Protein AF-A0AAT9H6L2-F1 (afdb_monomer_lite)

Sequence (145 aa):
MEIDKFNGVTDSDFIEYFKIDLHSRMEIINYTYPHELLDEDGGFGEHVQRCVGLLKDYIIVCHREAKAALRRQQREALENDGAPGTEMELGQMVKETPEEKTNRLEMEKNQEKEESAAKYRELSDEINCLIDGHREKVKIIYVDL

Secondary structure (DSSP, 8-state):
----SSTT--HHHHHHHHHHHHTT-SEEEEEE-TTPPPPTTTTHHHHHHHHHHHHHHHHHHHHHHHHHHHHHHHHHHHHHT----------------HHHHHHHHHHHHHHHHHHHHHHHHHTHHHHHHHHHHHHTTPEEEEEE-

Foldseek 3Di:
DDQPQQQPQDLVNLVVQLLVQLPPAQEAEAEDEVPDDDDPCQCLVVSLVVSLVVSLVNSLVRRVVSVVVVVVVVVVVVVVVPDPDDPPDPPPCPVQDPVNVVVVVVVVVVVSSVVSVVSCVVSVVVSVVSSVVSSVRHHYHYHYD

pLDDT: mean 85.42, std 15.54, range [37.25, 98.19]

Organism: NCBI:txid3143118

Radius of gyration: 22.87 Å; chains: 1; bounding box: 63×30×58 Å

Structure (mmCIF, N/CA/C/O backbone):
data_AF-A0AAT9H6L2-F1
#
_entry.id   AF-A0AAT9H6L2-F1
#
loop_
_atom_site.group_PDB
_atom_site.id
_atom_site.type_symbol
_atom_site.label_atom_id
_atom_site.label_alt_id
_atom_site.label_comp_id
_atom_site.label_asym_id
_atom_site.label_entity_id
_atom_site.label_seq_id
_atom_site.pdbx_PDB_ins_code
_atom_site.Cartn_x
_atom_site.Cartn_y
_atom_site.Cartn_z
_atom_site.occupancy
_atom_site.B_iso_or_equiv
_atom_site.auth_seq_id
_atom_site.auth_comp_id
_atom_site.auth_asym_id
_atom_site.auth_atom_id
_atom_site.pdbx_PDB_model_num
ATOM 1 N N . MET A 1 1 ? -18.201 -14.458 17.434 1.00 46.91 1 MET A N 1
ATOM 2 C CA . MET A 1 1 ? -18.305 -13.475 16.340 1.00 46.91 1 MET A CA 1
ATOM 3 C C . MET A 1 1 ? -16.883 -13.022 16.078 1.00 46.91 1 MET A C 1
ATOM 5 O O . MET A 1 1 ? -16.256 -12.548 17.018 1.00 46.91 1 MET A O 1
ATOM 9 N N . GLU A 1 2 ? -16.319 -13.330 14.910 1.00 56.72 2 GLU A N 1
ATOM 10 C CA . GLU A 1 2 ? -14.978 -12.843 14.568 1.00 56.72 2 GLU A CA 1
ATOM 11 C C . GLU A 1 2 ? -15.023 -11.317 14.521 1.00 56.72 2 GLU A C 1
ATOM 13 O O . GLU A 1 2 ? -15.949 -10.737 13.956 1.00 56.72 2 GLU A O 1
ATOM 18 N N . ILE A 1 3 ? -14.075 -10.674 15.202 1.00 66.62 3 ILE A N 1
ATOM 19 C CA . ILE A 1 3 ? -13.947 -9.221 15.155 1.00 66.62 3 ILE A CA 1
ATOM 20 C C . ILE A 1 3 ? -13.448 -8.893 13.756 1.00 66.62 3 ILE A C 1
ATOM 22 O O . ILE A 1 3 ? -12.333 -9.267 13.392 1.00 66.62 3 ILE A O 1
ATOM 26 N N . ASP A 1 4 ? -14.278 -8.199 12.993 1.00 80.50 4 ASP A N 1
ATOM 27 C CA . ASP A 1 4 ? -13.890 -7.619 11.722 1.00 80.50 4 ASP A CA 1
ATOM 28 C C . ASP A 1 4 ? -12.822 -6.544 11.966 1.00 80.50 4 ASP A C 1
ATOM 30 O O . ASP A 1 4 ? -13.111 -5.442 12.434 1.00 80.50 4 ASP A O 1
ATOM 34 N N . LYS A 1 5 ? -11.559 -6.904 11.720 1.00 84.75 5 LYS A N 1
ATOM 35 C CA . LYS A 1 5 ? -10.400 -6.044 11.992 1.00 84.75 5 LYS A CA 1
ATOM 36 C C . LYS A 1 5 ? -10.238 -4.922 10.970 1.00 84.75 5 LYS A C 1
ATOM 38 O O . LYS A 1 5 ? -9.557 -3.948 11.272 1.00 84.75 5 LYS A O 1
ATOM 43 N N . PHE A 1 6 ? -10.834 -5.046 9.787 1.00 90.31 6 PHE A N 1
ATOM 44 C CA . PHE A 1 6 ? -10.605 -4.127 8.668 1.00 90.31 6 PHE A CA 1
ATOM 45 C C . PHE A 1 6 ? -11.902 -3.612 8.041 1.00 90.31 6 PHE A C 1
ATOM 47 O O . PHE A 1 6 ? -11.885 -3.147 6.908 1.00 90.31 6 PHE A O 1
ATOM 54 N N . ASN A 1 7 ? -13.013 -3.639 8.782 1.00 87.69 7 ASN A N 1
ATOM 55 C CA . ASN A 1 7 ? -14.299 -3.083 8.358 1.00 87.69 7 ASN A CA 1
ATOM 56 C C . ASN A 1 7 ? -14.827 -3.718 7.055 1.00 87.69 7 ASN A C 1
ATOM 58 O O . ASN A 1 7 ? -15.344 -3.032 6.175 1.00 87.69 7 ASN A O 1
ATOM 62 N N . GLY A 1 8 ? -14.641 -5.028 6.914 1.00 87.38 8 GLY A N 1
ATOM 63 C CA . GLY A 1 8 ? -15.131 -5.838 5.807 1.00 87.38 8 GLY A CA 1
ATOM 64 C C . GLY A 1 8 ? -14.193 -5.859 4.607 1.00 87.38 8 GLY A C 1
ATOM 65 O O . GLY A 1 8 ? -14.491 -6.549 3.636 1.00 87.38 8 GLY A O 1
ATOM 66 N N . VAL A 1 9 ? -13.068 -5.139 4.674 1.00 93.06 9 VAL A N 1
ATOM 67 C CA . VAL A 1 9 ? -12.040 -5.131 3.631 1.00 93.06 9 VAL A CA 1
ATOM 68 C C . VAL A 1 9 ? -11.287 -6.456 3.649 1.00 93.06 9 VAL A C 1
ATOM 70 O O . VAL A 1 9 ? -10.746 -6.877 4.676 1.00 93.06 9 VAL A O 1
ATOM 73 N N . THR A 1 10 ? -11.271 -7.118 2.498 1.00 94.88 10 THR A N 1
ATOM 74 C CA . THR A 1 10 ? -10.635 -8.420 2.305 1.00 94.88 10 THR A CA 1
ATOM 75 C C . THR A 1 10 ? -9.205 -8.279 1.789 1.00 94.88 10 THR A C 1
ATOM 77 O O . THR A 1 10 ? -8.785 -7.226 1.311 1.00 94.88 10 THR A O 1
ATOM 80 N N . ASP A 1 11 ? -8.455 -9.378 1.818 1.00 96.12 11 ASP A N 1
ATOM 81 C CA . ASP A 1 11 ? -7.105 -9.440 1.247 1.00 96.12 11 ASP A CA 1
ATOM 82 C C . ASP A 1 11 ? -7.109 -9.082 -0.242 1.00 96.12 11 ASP A C 1
ATOM 84 O O . ASP A 1 11 ? -6.263 -8.315 -0.696 1.00 96.12 11 ASP A O 1
ATOM 88 N N . SER A 1 12 ? -8.125 -9.538 -0.982 1.00 96.44 12 SER A N 1
ATOM 89 C CA . SER A 1 12 ? -8.293 -9.189 -2.393 1.00 96.44 12 SER A CA 1
ATOM 90 C C . SER A 1 12 ? -8.490 -7.687 -2.599 1.00 96.44 12 SER A C 1
ATOM 92 O O . SER A 1 12 ? -7.983 -7.147 -3.577 1.00 96.44 12 SER A O 1
ATOM 94 N N . ASP A 1 13 ? -9.197 -7.003 -1.698 1.00 97.19 13 ASP A N 1
ATOM 95 C CA . ASP A 1 13 ? -9.425 -5.558 -1.810 1.00 97.19 13 ASP A CA 1
ATOM 96 C C . ASP A 1 13 ? -8.125 -4.773 -1.593 1.00 97.19 13 ASP A C 1
ATOM 98 O O . ASP A 1 13 ? -7.841 -3.823 -2.323 1.00 97.19 13 ASP A O 1
ATOM 102 N N . PHE A 1 14 ? -7.288 -5.202 -0.641 1.00 97.69 14 PHE A N 1
ATOM 103 C CA . PHE A 1 14 ? -5.958 -4.622 -0.435 1.00 97.69 14 PHE A CA 1
ATOM 104 C C . PHE A 1 14 ? -5.050 -4.815 -1.653 1.00 97.69 14 PHE A C 1
ATOM 106 O O . PHE A 1 14 ? -4.330 -3.895 -2.051 1.00 97.69 14 PHE A O 1
ATOM 113 N N . ILE A 1 15 ? -5.100 -5.997 -2.263 1.00 98.00 15 ILE A N 1
ATOM 114 C CA . ILE A 1 15 ? -4.337 -6.302 -3.470 1.00 98.00 15 ILE A CA 1
ATOM 115 C C . ILE A 1 15 ? -4.820 -5.470 -4.662 1.00 98.00 15 ILE A C 1
ATOM 117 O O . ILE A 1 15 ? -3.998 -4.902 -5.384 1.00 98.00 15 ILE A O 1
ATOM 121 N N . GLU A 1 16 ? -6.131 -5.354 -4.872 1.00 97.69 16 GLU A N 1
ATOM 122 C CA . GLU A 1 16 ? -6.683 -4.516 -5.941 1.00 97.69 16 GLU A CA 1
ATOM 123 C C . GLU A 1 16 ? -6.332 -3.039 -5.738 1.00 97.69 16 GLU A C 1
ATOM 125 O O . GLU A 1 16 ? -5.896 -2.379 -6.684 1.00 97.69 16 GLU A O 1
ATOM 130 N N . TYR A 1 17 ? -6.406 -2.539 -4.501 1.00 97.44 17 TYR A N 1
ATOM 131 C CA . TYR A 1 17 ? -5.943 -1.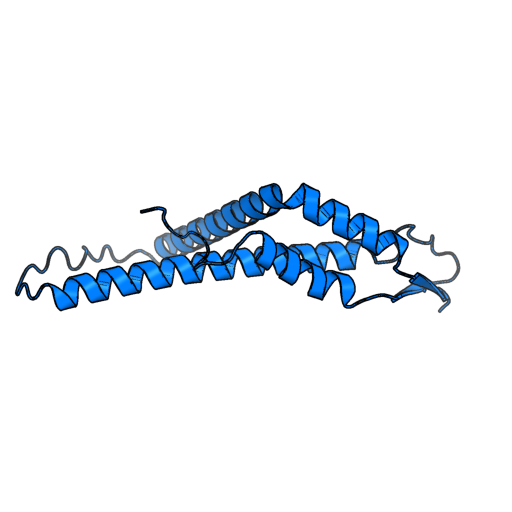194 -4.165 1.00 97.44 17 TYR A CA 1
ATOM 132 C C . TYR A 1 17 ? -4.473 -0.987 -4.566 1.00 97.44 17 TYR A C 1
ATOM 134 O O . TYR A 1 17 ? -4.139 -0.021 -5.253 1.00 97.44 17 TYR A O 1
ATOM 142 N N . PHE A 1 18 ? -3.592 -1.928 -4.214 1.00 98.06 18 PHE A N 1
ATOM 143 C CA . PHE A 1 18 ? -2.172 -1.854 -4.561 1.00 98.06 18 PHE A CA 1
ATOM 144 C C . PHE A 1 18 ? -1.922 -1.859 -6.078 1.00 98.06 18 PHE A C 1
ATOM 146 O O . PHE A 1 18 ? -1.093 -1.087 -6.570 1.00 98.06 18 PHE A O 1
ATOM 153 N N . LYS A 1 19 ? -2.652 -2.687 -6.838 1.00 97.38 19 LYS A N 1
ATOM 154 C CA . LYS A 1 19 ? -2.523 -2.772 -8.305 1.00 97.38 19 LYS A CA 1
ATOM 155 C C . LYS A 1 19 ? -2.822 -1.446 -8.995 1.00 97.38 19 LYS A C 1
ATOM 157 O O . LYS A 1 19 ? -2.136 -1.112 -9.961 1.00 97.38 19 LYS A O 1
ATOM 162 N N . ILE A 1 20 ? -3.822 -0.701 -8.518 1.00 96.62 20 ILE A N 1
ATOM 163 C CA . ILE A 1 20 ? -4.200 0.599 -9.092 1.00 96.62 20 ILE A CA 1
ATOM 164 C C . ILE A 1 20 ? -2.998 1.549 -9.072 1.00 96.62 20 ILE A C 1
ATOM 166 O O . ILE A 1 20 ? -2.634 2.119 -10.102 1.00 96.62 20 ILE A O 1
ATOM 170 N N . ASP A 1 21 ? -2.343 1.680 -7.918 1.00 95.81 21 ASP A N 1
ATOM 171 C CA . ASP A 1 21 ? -1.179 2.550 -7.774 1.00 95.81 21 ASP A CA 1
ATOM 172 C C . ASP A 1 21 ? 0.046 2.011 -8.518 1.00 95.81 21 ASP A C 1
ATOM 174 O O . ASP A 1 21 ? 0.750 2.786 -9.172 1.00 95.81 21 ASP A O 1
ATOM 178 N N . LEU A 1 22 ? 0.298 0.699 -8.459 1.00 96.88 22 LEU A N 1
ATOM 179 C CA . LEU A 1 22 ? 1.434 0.071 -9.134 1.00 96.88 22 LEU A CA 1
ATOM 180 C C . LEU A 1 22 ? 1.368 0.306 -10.650 1.00 96.88 22 LEU A C 1
ATOM 182 O O . LEU A 1 22 ? 2.338 0.780 -11.242 1.00 96.88 22 LEU A O 1
ATOM 186 N N . HIS A 1 23 ? 0.205 0.072 -11.260 1.00 95.25 23 HIS A N 1
ATOM 187 C CA . HIS A 1 23 ? -0.007 0.207 -12.703 1.00 95.25 23 HIS A CA 1
ATOM 188 C C . HIS A 1 23 ? -0.257 1.649 -13.171 1.00 95.25 23 HIS A C 1
A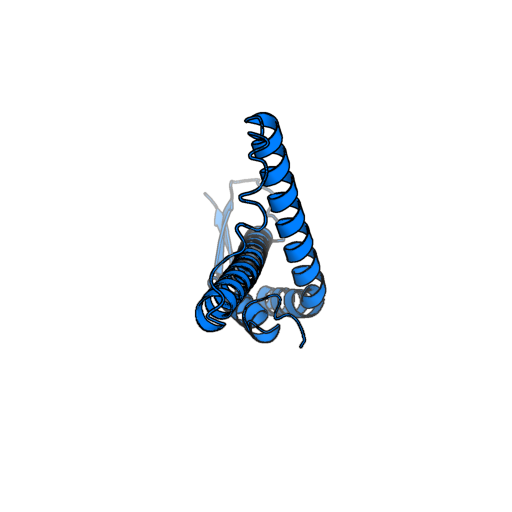TOM 190 O O . HIS A 1 23 ? -0.386 1.889 -14.371 1.00 95.25 23 HIS A O 1
ATOM 196 N N . SER A 1 24 ? -0.284 2.628 -12.261 1.00 92.75 24 SER A N 1
ATOM 197 C CA . SER A 1 24 ? -0.446 4.045 -12.623 1.00 92.75 24 SER A CA 1
ATOM 198 C C . SER A 1 24 ? 0.699 4.593 -13.488 1.00 92.75 24 SER A C 1
ATOM 200 O O . SER A 1 24 ? 0.531 5.610 -14.164 1.00 92.75 24 SER A O 1
ATOM 202 N N . ARG A 1 25 ? 1.863 3.928 -13.484 1.00 90.25 25 ARG A N 1
ATOM 203 C CA . ARG A 1 25 ? 3.037 4.284 -14.289 1.00 90.25 25 ARG A CA 1
ATOM 204 C C . ARG A 1 25 ? 3.532 3.080 -15.082 1.00 90.25 25 ARG A C 1
ATOM 206 O O . ARG A 1 25 ? 3.951 2.083 -14.500 1.00 90.25 25 ARG A O 1
ATOM 213 N N . MET A 1 26 ? 3.518 3.221 -16.406 1.00 92.19 26 MET A N 1
ATOM 214 C CA . MET A 1 26 ? 4.078 2.251 -17.360 1.00 92.19 26 MET A CA 1
ATOM 215 C C . MET A 1 26 ? 5.409 2.714 -17.961 1.00 92.19 26 MET A C 1
ATOM 217 O O . MET A 1 26 ? 6.127 1.917 -18.558 1.00 92.19 26 MET A O 1
ATOM 221 N N . GLU A 1 27 ? 5.744 3.993 -17.797 1.00 91.94 27 GLU A N 1
ATOM 222 C CA . GLU A 1 27 ? 7.005 4.580 -18.238 1.00 91.94 27 GLU A CA 1
ATOM 223 C C . GLU A 1 27 ? 7.617 5.384 -17.087 1.00 91.94 27 GLU A C 1
ATOM 225 O O . GLU A 1 27 ? 6.909 6.124 -16.394 1.00 91.94 27 GLU A O 1
ATOM 230 N N . ILE A 1 28 ? 8.925 5.237 -16.881 1.00 89.94 28 ILE A N 1
ATOM 231 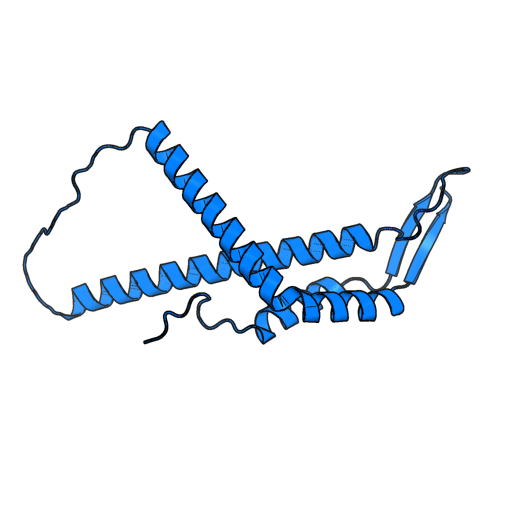C CA . ILE A 1 28 ? 9.698 5.998 -15.896 1.00 89.94 28 ILE A CA 1
ATOM 232 C C . ILE A 1 28 ? 10.839 6.693 -16.628 1.00 89.94 28 ILE A C 1
ATOM 234 O O . ILE A 1 28 ? 11.627 6.046 -17.314 1.00 89.94 28 ILE A O 1
ATOM 238 N N . ILE A 1 29 ? 10.894 8.018 -16.503 1.00 89.38 29 ILE A N 1
ATOM 239 C CA . ILE A 1 29 ? 11.893 8.862 -17.157 1.00 89.38 29 ILE A CA 1
ATOM 240 C C . ILE A 1 29 ? 12.891 9.322 -16.101 1.00 89.38 29 ILE A C 1
ATOM 242 O O . ILE A 1 29 ? 12.509 10.011 -15.155 1.00 89.38 29 ILE A O 1
ATOM 246 N N . ASN A 1 30 ? 14.156 8.968 -16.294 1.00 87.00 30 ASN A N 1
ATOM 247 C CA . ASN A 1 30 ? 15.275 9.415 -15.481 1.00 87.00 30 ASN A CA 1
ATOM 248 C C . ASN A 1 30 ? 16.094 10.417 -16.276 1.00 87.00 30 ASN A C 1
ATOM 250 O O . ASN A 1 30 ? 16.501 10.148 -17.405 1.00 87.00 30 ASN A O 1
ATOM 254 N N . TYR A 1 31 ? 16.329 11.571 -15.673 1.00 86.94 31 TYR A N 1
ATOM 255 C CA . TYR A 1 31 ? 17.213 12.576 -16.231 1.00 86.94 31 TYR A CA 1
ATOM 256 C C . TYR A 1 31 ? 18.610 12.365 -15.667 1.00 86.94 31 TYR A C 1
ATOM 258 O O . TYR A 1 31 ? 18.756 12.257 -14.451 1.00 86.94 31 TYR A O 1
ATOM 266 N N . THR A 1 32 ? 19.608 12.296 -16.539 1.00 84.44 32 THR A N 1
ATOM 267 C CA . THR A 1 32 ? 20.987 11.961 -16.176 1.00 84.44 32 THR A CA 1
ATOM 268 C C . THR A 1 32 ? 21.946 13.029 -16.660 1.00 84.44 32 THR A C 1
ATOM 270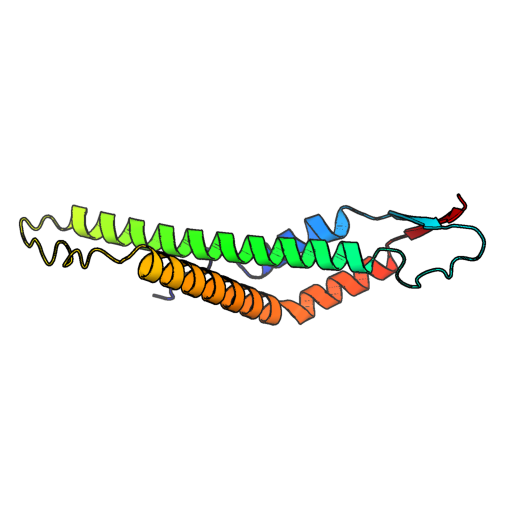 O O . THR A 1 32 ? 21.749 13.621 -17.721 1.00 84.44 32 THR A O 1
ATOM 273 N N . TYR A 1 33 ? 22.992 13.296 -15.882 1.00 83.62 33 TYR A N 1
ATOM 274 C CA . TYR A 1 33 ? 24.054 14.207 -16.304 1.00 83.62 33 TYR A CA 1
ATOM 275 C C . TYR A 1 33 ? 25.171 13.468 -17.051 1.00 83.62 33 TYR A C 1
ATOM 277 O O . TYR A 1 33 ? 25.407 12.279 -16.805 1.00 83.62 33 TYR A O 1
ATOM 285 N N . PRO A 1 34 ? 25.940 14.166 -17.910 1.00 76.62 34 PRO A N 1
ATOM 286 C CA . PRO A 1 34 ? 27.144 13.598 -18.494 1.00 76.62 34 PRO A CA 1
ATOM 287 C C . PRO A 1 34 ? 28.065 13.038 -17.401 1.00 76.62 34 PRO A C 1
ATOM 289 O O . PRO A 1 34 ? 28.450 13.756 -16.478 1.00 76.62 34 PRO A O 1
ATOM 292 N N . HIS A 1 35 ? 28.444 11.764 -17.544 1.00 79.25 35 HIS A N 1
ATOM 293 C CA . HIS A 1 35 ? 29.300 10.995 -16.623 1.00 79.25 35 HIS A CA 1
ATOM 294 C C . HIS A 1 35 ? 28.643 10.485 -15.328 1.00 79.25 35 HIS A C 1
ATOM 296 O O . HIS A 1 35 ? 29.349 9.939 -14.477 1.00 79.25 35 HIS A O 1
ATOM 302 N N . GLU A 1 36 ? 27.326 10.605 -15.179 1.00 80.50 36 GLU A N 1
ATOM 303 C CA . GLU A 1 36 ? 26.597 9.955 -14.091 1.00 80.50 36 GLU A CA 1
ATOM 304 C C . GLU A 1 36 ? 26.446 8.448 -14.356 1.00 80.50 36 GLU A C 1
ATOM 306 O O . GLU A 1 36 ? 26.205 8.012 -15.484 1.00 80.50 36 GLU A O 1
ATOM 311 N N . LEU A 1 37 ? 26.629 7.632 -13.314 1.00 78.00 37 LEU A N 1
ATOM 312 C CA . LEU A 1 37 ? 26.356 6.200 -13.400 1.00 78.00 37 LEU A CA 1
ATOM 313 C C . LEU A 1 37 ? 24.843 5.996 -13.404 1.00 78.00 37 LEU A C 1
ATOM 315 O O . LEU A 1 37 ? 24.152 6.475 -12.508 1.00 78.00 37 LEU A O 1
ATOM 319 N N . LEU A 1 38 ? 24.344 5.271 -14.402 1.00 77.94 38 LEU A N 1
ATOM 320 C CA . LEU A 1 38 ? 22.932 4.918 -14.473 1.00 77.94 38 LEU A CA 1
ATOM 321 C C . LEU A 1 38 ? 22.586 3.962 -13.324 1.00 77.94 38 LEU A C 1
ATOM 323 O O . LEU A 1 38 ? 23.250 2.941 -13.150 1.00 77.94 38 LEU A O 1
ATOM 327 N N . ASP A 1 39 ? 21.540 4.288 -12.568 1.00 76.38 39 ASP A N 1
ATOM 328 C CA . ASP A 1 39 ? 20.919 3.355 -11.628 1.00 76.38 39 ASP A CA 1
ATOM 329 C C . ASP A 1 39 ? 20.182 2.264 -12.417 1.00 76.38 39 ASP A C 1
ATOM 331 O O . ASP A 1 39 ? 19.334 2.582 -13.256 1.00 76.38 39 ASP A O 1
ATOM 335 N N . GLU A 1 40 ? 20.501 0.995 -12.148 1.00 68.31 40 GLU A N 1
ATOM 336 C CA . GLU A 1 40 ? 19.905 -0.173 -12.810 1.00 68.31 40 GLU A CA 1
ATOM 337 C C . GLU A 1 40 ? 18.389 -0.264 -12.590 1.00 68.31 40 GLU A C 1
ATOM 339 O O . GLU A 1 40 ? 17.683 -0.791 -13.451 1.00 68.31 40 GLU A O 1
ATOM 344 N N . ASP A 1 41 ? 17.877 0.280 -11.480 1.00 74.06 41 ASP A N 1
ATOM 345 C CA . ASP A 1 41 ? 16.441 0.300 -11.189 1.00 74.06 41 ASP A CA 1
ATOM 346 C C . ASP A 1 41 ? 15.739 1.587 -11.633 1.00 74.06 41 ASP A C 1
ATOM 348 O O . ASP A 1 41 ? 14.514 1.652 -11.558 1.00 74.06 41 ASP A O 1
ATOM 352 N N . GLY A 1 42 ? 16.472 2.593 -12.126 1.00 75.31 42 GLY A N 1
ATOM 353 C CA . GLY A 1 42 ? 15.941 3.778 -12.809 1.00 75.31 42 GLY A CA 1
ATOM 354 C C . GLY A 1 42 ? 14.630 4.337 -12.239 1.00 75.31 42 GLY A C 1
ATOM 355 O O . GLY A 1 42 ? 13.649 4.458 -12.976 1.00 75.31 42 GLY A O 1
ATOM 356 N N . GLY A 1 43 ? 14.570 4.620 -10.934 1.00 84.00 43 GLY A N 1
ATOM 357 C CA . GLY A 1 43 ? 13.382 5.188 -10.275 1.00 84.00 43 GLY A CA 1
ATOM 358 C C . GLY A 1 43 ? 12.186 4.231 -10.108 1.00 84.00 43 GLY A C 1
ATOM 359 O O . GLY A 1 43 ? 11.182 4.593 -9.489 1.00 84.00 43 GLY A O 1
ATOM 360 N N . PHE A 1 44 ? 12.269 2.990 -10.599 1.00 91.81 44 PHE A N 1
ATOM 361 C CA . PHE A 1 44 ? 11.262 1.950 -10.373 1.00 91.81 44 PHE A CA 1
ATOM 362 C C . PHE A 1 44 ? 11.158 1.588 -8.892 1.00 91.81 44 PHE A C 1
ATOM 364 O O . PHE A 1 44 ? 10.051 1.516 -8.354 1.00 91.81 44 PHE A O 1
ATOM 371 N N . GLY A 1 45 ? 12.299 1.441 -8.211 1.00 91.69 45 GLY A N 1
ATOM 372 C CA . GLY A 1 45 ? 12.341 1.176 -6.772 1.00 91.69 45 GLY A CA 1
ATOM 373 C C . GLY A 1 45 ? 11.597 2.239 -5.955 1.00 91.69 45 GLY A C 1
ATOM 374 O O . GLY A 1 45 ? 10.809 1.900 -5.072 1.00 91.69 45 GLY A O 1
ATOM 375 N N . GLU A 1 46 ? 11.762 3.521 -6.292 1.00 91.88 46 GLU A N 1
ATOM 376 C CA . GLU A 1 46 ? 11.052 4.625 -5.631 1.00 91.88 46 GLU A CA 1
ATOM 377 C C . GLU A 1 46 ? 9.537 4.558 -5.855 1.00 91.88 46 GLU A C 1
ATOM 379 O O . GLU A 1 46 ? 8.749 4.760 -4.925 1.00 91.88 46 GLU A O 1
A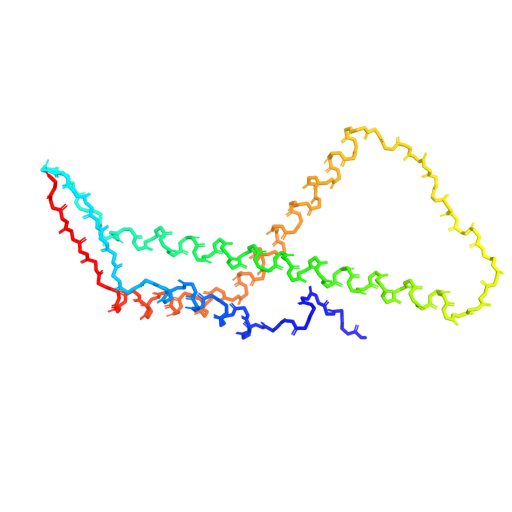TOM 384 N N . HIS A 1 47 ? 9.108 4.239 -7.083 1.00 94.19 47 HIS A N 1
ATOM 385 C CA . HIS A 1 47 ? 7.690 4.043 -7.394 1.00 94.19 47 HIS A CA 1
ATOM 386 C C . HIS A 1 47 ? 7.093 2.902 -6.567 1.00 94.19 47 HIS A C 1
ATOM 388 O O . HIS A 1 47 ? 6.057 3.096 -5.931 1.00 94.19 47 HIS A O 1
ATOM 394 N N . VAL A 1 48 ? 7.778 1.757 -6.493 1.00 95.69 48 VAL A N 1
ATOM 395 C CA . VAL A 1 48 ? 7.355 0.616 -5.668 1.00 95.69 48 VAL A CA 1
ATOM 396 C C . VAL A 1 48 ? 7.264 1.003 -4.192 1.00 95.69 48 VAL A C 1
ATOM 398 O O . VAL A 1 48 ? 6.244 0.739 -3.554 1.00 95.69 48 VAL A O 1
ATOM 401 N N . GLN A 1 49 ? 8.280 1.674 -3.641 1.00 95.25 49 GLN A N 1
ATOM 402 C CA . GLN A 1 49 ? 8.273 2.111 -2.240 1.00 95.25 49 GLN A CA 1
ATOM 403 C C . GLN A 1 49 ? 7.099 3.045 -1.934 1.00 95.25 49 GLN A C 1
ATOM 405 O O . GLN A 1 49 ? 6.454 2.901 -0.891 1.00 95.25 49 GLN A O 1
ATOM 410 N N . ARG A 1 50 ? 6.772 3.962 -2.853 1.00 95.81 50 ARG A N 1
ATOM 411 C CA . ARG A 1 50 ? 5.595 4.830 -2.734 1.00 95.81 50 ARG A CA 1
ATOM 412 C C . ARG A 1 50 ? 4.299 4.018 -2.709 1.00 95.81 50 ARG A C 1
ATOM 414 O O . ARG A 1 50 ? 3.476 4.244 -1.826 1.00 95.81 50 ARG A O 1
ATOM 421 N N . CYS A 1 51 ? 4.122 3.071 -3.631 1.00 97.50 51 CYS A N 1
ATOM 422 C CA . CYS A 1 51 ? 2.938 2.203 -3.680 1.00 97.50 51 CYS A CA 1
ATOM 423 C C . CYS A 1 51 ? 2.782 1.374 -2.393 1.00 97.50 51 CYS A C 1
ATOM 425 O O . CYS A 1 51 ? 1.690 1.286 -1.837 1.00 97.50 51 CYS A O 1
ATOM 427 N N . VAL A 1 52 ? 3.883 0.825 -1.869 1.00 97.31 52 VAL A N 1
ATOM 428 C CA . VAL A 1 52 ? 3.894 0.088 -0.593 1.00 97.31 52 VAL A CA 1
ATOM 429 C C . VAL A 1 52 ? 3.518 0.994 0.582 1.00 97.31 52 VAL A C 1
ATOM 431 O O . VAL A 1 52 ? 2.772 0.574 1.468 1.00 97.31 52 VAL A O 1
ATOM 434 N N . GLY A 1 53 ? 4.014 2.234 0.602 1.00 97.25 53 GLY A N 1
ATOM 435 C CA . GLY A 1 53 ? 3.641 3.231 1.607 1.00 97.25 53 GLY A CA 1
ATOM 436 C C . GLY A 1 53 ? 2.141 3.530 1.594 1.00 97.25 53 GLY A C 1
ATOM 437 O O . GLY A 1 53 ? 1.493 3.445 2.634 1.00 97.25 53 GLY A O 1
ATOM 438 N N . LEU A 1 54 ? 1.579 3.776 0.407 1.00 97.69 54 LEU A N 1
ATOM 439 C CA . LEU A 1 54 ? 0.148 4.043 0.228 1.00 97.69 54 LEU A CA 1
ATOM 440 C C . LEU A 1 54 ? -0.727 2.873 0.687 1.00 97.69 54 LEU A C 1
ATOM 442 O O . LEU A 1 54 ? -1.736 3.092 1.355 1.00 97.69 54 LEU A O 1
ATOM 446 N N . LEU A 1 55 ? -0.328 1.634 0.389 1.00 98.19 55 LEU A N 1
ATOM 447 C CA . LEU A 1 55 ? -1.041 0.454 0.873 1.00 98.19 55 LEU A CA 1
ATOM 448 C C . LEU A 1 55 ? -1.016 0.364 2.407 1.00 98.19 55 LEU A C 1
ATOM 450 O O . LEU A 1 55 ? -2.043 0.100 3.028 1.00 98.19 55 LEU A O 1
ATOM 454 N N . LYS A 1 56 ? 0.139 0.602 3.038 1.00 97.31 56 LYS A N 1
ATOM 455 C CA . LYS A 1 56 ? 0.256 0.571 4.505 1.00 97.31 56 LYS A CA 1
ATOM 456 C C . LYS A 1 56 ? -0.608 1.634 5.173 1.00 97.31 56 LYS A C 1
ATOM 458 O O . LYS A 1 56 ? -1.245 1.337 6.186 1.00 97.31 56 LYS A O 1
ATOM 463 N N . ASP A 1 57 ? -0.657 2.834 4.607 1.00 97.19 57 ASP A N 1
ATOM 464 C CA . ASP A 1 57 ? -1.531 3.903 5.089 1.00 97.19 57 ASP A CA 1
ATOM 465 C C . ASP A 1 57 ? -3.008 3.522 4.932 1.00 97.19 57 ASP A C 1
ATOM 467 O O . ASP A 1 57 ? -3.795 3.714 5.862 1.00 97.19 57 ASP A O 1
ATOM 471 N N . TYR A 1 58 ? -3.379 2.909 3.805 1.00 97.38 58 TYR A N 1
ATOM 472 C CA . TYR A 1 58 ? -4.739 2.426 3.577 1.00 97.38 58 TYR A CA 1
ATOM 473 C C . TYR A 1 58 ? -5.155 1.354 4.598 1.00 97.38 58 TYR A C 1
ATOM 475 O O . TYR A 1 58 ? -6.219 1.467 5.204 1.00 97.38 58 TYR A O 1
ATOM 483 N N . ILE A 1 59 ? -4.281 0.387 4.902 1.00 97.12 59 ILE A N 1
ATOM 484 C CA . ILE A 1 59 ? -4.523 -0.620 5.951 1.00 97.12 59 ILE A CA 1
ATOM 485 C C . ILE A 1 59 ? -4.785 0.040 7.318 1.00 97.12 59 ILE A C 1
ATOM 487 O O . ILE A 1 59 ? -5.703 -0.366 8.036 1.00 97.12 59 ILE A O 1
ATOM 491 N N . ILE A 1 60 ? -4.017 1.080 7.678 1.00 95.88 60 ILE A N 1
ATOM 492 C CA . ILE A 1 60 ? -4.225 1.834 8.930 1.00 95.88 60 ILE A CA 1
ATOM 493 C C . ILE A 1 60 ? -5.613 2.483 8.943 1.00 95.88 60 ILE A C 1
ATOM 495 O O . ILE A 1 60 ? -6.302 2.443 9.965 1.00 95.88 60 ILE A O 1
ATOM 499 N N . VAL A 1 61 ? -6.035 3.080 7.825 1.00 95.69 61 VAL A N 1
ATOM 500 C CA . VAL A 1 61 ? -7.364 3.695 7.701 1.00 95.69 61 VAL A CA 1
ATOM 501 C C . VAL A 1 61 ? -8.461 2.653 7.913 1.00 95.69 61 VAL A C 1
ATOM 503 O O . VAL A 1 61 ? -9.316 2.865 8.774 1.00 95.69 61 VAL A O 1
ATOM 506 N N . CYS A 1 62 ? -8.396 1.504 7.235 1.00 95.12 62 CYS A N 1
ATOM 507 C CA . CYS A 1 62 ? -9.380 0.427 7.389 1.00 95.12 62 CYS A CA 1
ATOM 508 C C . CYS A 1 62 ? -9.480 -0.064 8.841 1.00 95.12 62 CYS A C 1
ATOM 510 O O . CYS A 1 62 ? -10.578 -0.237 9.373 1.00 95.12 62 CYS A O 1
ATOM 512 N N . HIS A 1 63 ? -8.341 -0.225 9.523 1.00 93.00 63 HIS A N 1
ATOM 513 C CA . HIS A 1 63 ? -8.322 -0.627 10.930 1.00 93.00 63 HIS A CA 1
ATOM 514 C C . HIS A 1 63 ? -8.969 0.423 11.851 1.00 93.00 63 HIS A C 1
ATOM 516 O O . HIS A 1 63 ? -9.766 0.104 12.741 1.00 93.00 63 HIS A O 1
ATOM 522 N N . ARG A 1 64 ? -8.679 1.710 11.624 1.00 92.25 64 ARG A N 1
ATOM 523 C CA . ARG A 1 64 ? -9.299 2.811 12.379 1.00 92.25 64 ARG A CA 1
ATOM 524 C C . ARG A 1 64 ? -10.808 2.872 12.164 1.00 92.25 64 ARG A C 1
ATOM 526 O O . ARG A 1 64 ? -11.547 3.094 13.127 1.00 92.25 64 ARG A O 1
ATOM 533 N N . GLU A 1 65 ? -11.266 2.661 10.935 1.00 93.12 65 GLU A N 1
ATOM 534 C CA . GLU A 1 65 ? -12.689 2.616 10.602 1.00 93.12 65 GLU A CA 1
ATOM 535 C C . GLU A 1 65 ? -13.398 1.443 11.280 1.00 93.12 65 GLU A C 1
ATOM 537 O O . GLU A 1 65 ? -14.462 1.649 11.868 1.00 93.12 65 GLU A O 1
ATOM 542 N N . ALA A 1 66 ? -12.778 0.260 11.311 1.00 90.31 66 ALA A N 1
ATOM 543 C CA . ALA A 1 66 ? -13.296 -0.909 12.022 1.00 90.31 66 ALA A CA 1
ATOM 544 C C . ALA A 1 66 ? -13.478 -0.623 13.521 1.00 90.31 66 ALA A C 1
ATOM 546 O O . ALA A 1 66 ? -14.551 -0.827 14.098 1.00 90.31 66 ALA A O 1
ATOM 547 N N . LYS A 1 67 ? -12.452 -0.040 14.155 1.00 89.38 67 LYS A N 1
ATOM 548 C CA . LYS A 1 67 ? -12.494 0.364 15.569 1.00 89.38 67 LYS A CA 1
ATOM 549 C C . LYS A 1 67 ? -13.582 1.410 15.831 1.00 89.38 67 LYS A C 1
ATOM 551 O O . LYS A 1 67 ? -14.246 1.374 16.869 1.00 89.38 67 LYS A O 1
ATOM 556 N N . ALA A 1 68 ? -13.780 2.351 14.908 1.00 89.75 68 ALA A N 1
ATOM 557 C CA . ALA A 1 68 ? -14.836 3.355 15.001 1.00 89.75 68 ALA A CA 1
ATOM 558 C C . ALA A 1 68 ? -16.239 2.753 14.811 1.00 89.75 68 ALA A C 1
ATOM 560 O O . ALA A 1 68 ? -17.165 3.133 15.530 1.00 89.75 68 ALA A O 1
ATOM 561 N N . ALA A 1 69 ? -16.409 1.808 13.883 1.00 88.88 69 ALA A N 1
ATOM 562 C CA . ALA A 1 69 ? -17.658 1.079 13.669 1.00 88.88 69 ALA A CA 1
ATOM 563 C C . ALA A 1 69 ? -18.055 0.269 14.911 1.00 88.88 69 ALA A C 1
ATOM 565 O O . ALA A 1 69 ? -19.179 0.412 15.390 1.00 88.88 69 ALA A O 1
ATOM 566 N N . LEU A 1 70 ? -17.113 -0.463 15.511 1.00 87.00 70 LEU A N 1
ATOM 567 C CA . LEU A 1 70 ? -17.350 -1.220 16.743 1.00 87.00 70 LEU A CA 1
ATOM 568 C C . LEU A 1 70 ? -17.798 -0.316 17.903 1.00 87.00 70 LEU A C 1
ATOM 570 O O . LEU A 1 70 ? -18.750 -0.628 18.615 1.00 87.00 70 LEU A O 1
ATOM 574 N N . ARG A 1 71 ? -17.149 0.843 18.075 1.00 86.94 71 ARG A N 1
ATOM 575 C CA . ARG A 1 71 ? -17.534 1.830 19.100 1.00 86.94 71 ARG A CA 1
ATOM 576 C C . ARG A 1 71 ? -18.941 2.389 18.877 1.00 86.94 71 ARG A C 1
ATOM 578 O O . ARG A 1 71 ? -19.637 2.647 19.855 1.00 86.94 71 ARG A O 1
ATOM 585 N N . ARG A 1 72 ? -19.354 2.597 17.620 1.00 87.06 72 ARG A N 1
ATOM 586 C CA . ARG A 1 72 ? -20.722 3.030 17.282 1.00 87.06 72 ARG A CA 1
ATOM 587 C C . ARG A 1 72 ? -21.743 1.956 17.652 1.00 87.06 72 ARG A C 1
ATOM 589 O O . ARG A 1 72 ? -22.666 2.260 18.395 1.00 87.06 72 ARG A O 1
ATOM 596 N N . GLN A 1 73 ? -21.496 0.705 17.264 1.00 84.44 73 GLN A N 1
ATOM 597 C CA . GLN A 1 73 ? -22.367 -0.425 17.609 1.00 84.44 73 GLN A CA 1
ATOM 598 C C . GLN A 1 73 ? -22.531 -0.597 19.127 1.00 84.44 73 GLN A C 1
ATOM 600 O O . GLN A 1 73 ? -23.638 -0.812 19.609 1.00 84.44 73 GLN A O 1
ATOM 605 N N . GLN A 1 74 ? -21.449 -0.455 19.901 1.00 84.31 74 GLN A N 1
ATOM 606 C CA . GLN A 1 74 ? -21.511 -0.538 21.366 1.00 84.31 74 GLN A CA 1
ATOM 607 C C . GLN A 1 74 ? -22.359 0.581 21.986 1.00 84.31 74 GLN A C 1
ATOM 609 O O . GLN A 1 74 ? -23.112 0.322 22.922 1.00 84.31 74 GLN A O 1
ATOM 614 N N . ARG A 1 75 ? -22.260 1.814 21.470 1.00 84.62 75 ARG A N 1
ATOM 615 C CA . ARG A 1 75 ? -23.087 2.941 21.935 1.00 84.62 75 ARG A CA 1
ATOM 616 C C . ARG A 1 75 ? -24.561 2.736 21.606 1.00 84.62 75 ARG A C 1
ATOM 618 O O . ARG A 1 75 ? -25.398 2.905 22.480 1.00 84.62 75 ARG A O 1
ATOM 625 N N . GLU A 1 76 ? -24.861 2.319 20.381 1.00 81.38 76 GLU A N 1
ATOM 626 C CA . GLU A 1 76 ? -26.234 2.050 19.944 1.00 81.38 76 GLU A CA 1
ATOM 627 C C . GLU A 1 76 ? -26.873 0.901 20.743 1.00 81.38 76 GLU A C 1
ATOM 629 O O . GLU A 1 76 ? -28.056 0.967 21.068 1.00 81.38 76 GLU A O 1
ATOM 634 N N . ALA A 1 77 ? -26.108 -0.133 21.113 1.00 78.94 77 ALA A N 1
ATOM 635 C CA . ALA A 1 77 ? -26.596 -1.210 21.979 1.00 78.94 77 ALA A CA 1
ATOM 636 C C . ALA A 1 77 ? -26.950 -0.707 23.394 1.00 78.94 77 ALA A C 1
ATOM 638 O O . ALA A 1 77 ? -28.020 -1.024 23.907 1.00 78.94 77 ALA A O 1
ATOM 639 N N . LEU A 1 78 ? -26.101 0.141 23.989 1.00 76.12 78 LEU A N 1
ATOM 640 C CA . LEU A 1 78 ? -26.355 0.772 25.293 1.00 76.12 78 LEU A CA 1
ATOM 641 C C . LEU A 1 78 ? -27.591 1.689 25.283 1.00 76.12 78 LEU A C 1
ATOM 643 O O . LEU A 1 78 ? -28.300 1.771 26.283 1.00 76.12 78 LEU A O 1
ATOM 647 N N . GLU A 1 79 ? -27.853 2.376 24.169 1.00 73.88 79 GLU A N 1
ATOM 648 C CA . GLU A 1 79 ? -29.011 3.267 24.015 1.00 73.88 79 GLU A CA 1
ATOM 649 C C . GLU A 1 79 ? -30.327 2.501 23.779 1.00 73.88 79 GLU A C 1
ATOM 651 O O . GLU A 1 79 ? -31.379 2.935 24.252 1.00 73.88 79 GLU A O 1
ATOM 656 N N . ASN A 1 80 ? -30.286 1.351 23.094 1.00 64.31 80 ASN A N 1
ATOM 657 C CA . ASN A 1 80 ? -31.475 0.539 22.803 1.00 64.31 80 ASN A CA 1
ATOM 658 C C . ASN A 1 80 ? -31.930 -0.353 23.975 1.00 64.31 80 ASN A C 1
ATOM 660 O O . ASN A 1 80 ? -33.114 -0.681 24.048 1.00 64.31 80 ASN A O 1
ATOM 664 N N . ASP A 1 81 ? -31.043 -0.700 24.914 1.00 62.88 81 ASP A N 1
ATOM 665 C CA . ASP A 1 81 ? -31.367 -1.567 26.062 1.00 62.88 81 ASP A CA 1
ATOM 666 C C . ASP A 1 81 ? -32.127 -0.858 27.207 1.00 62.88 81 ASP A C 1
ATOM 668 O O . ASP A 1 81 ? -32.452 -1.479 28.219 1.00 62.88 81 ASP A O 1
ATOM 672 N N . GLY A 1 82 ? -32.476 0.427 27.059 1.00 53.53 82 GLY A N 1
ATOM 673 C CA . GLY A 1 82 ? -33.509 1.089 27.870 1.00 53.53 82 GLY A CA 1
ATOM 674 C C . GLY A 1 82 ? -33.305 1.078 29.394 1.00 53.53 82 GLY A C 1
ATOM 675 O O . GLY A 1 82 ? -34.280 1.238 30.128 1.00 53.53 82 GLY A O 1
ATOM 676 N N . ALA A 1 83 ? -32.082 0.895 29.897 1.00 48.31 83 ALA A N 1
ATOM 677 C CA . ALA A 1 83 ? -31.799 0.917 31.330 1.00 48.31 83 ALA A CA 1
ATOM 678 C C . ALA A 1 83 ? -31.516 2.355 31.810 1.00 48.31 83 ALA A C 1
ATOM 680 O O . ALA A 1 83 ? -30.483 2.929 31.452 1.00 48.31 83 ALA A O 1
ATOM 681 N N . PRO A 1 84 ? -32.378 2.966 32.648 1.00 53.56 84 PRO A N 1
ATOM 682 C CA . PRO A 1 84 ? -32.021 4.197 33.324 1.00 53.56 84 PRO A CA 1
ATOM 683 C C . PRO A 1 84 ? -31.065 3.858 34.473 1.00 53.56 84 PRO A C 1
ATOM 685 O O . PRO A 1 84 ? -31.431 3.167 35.419 1.00 53.56 84 PRO A O 1
ATOM 688 N N . GLY A 1 85 ? -29.849 4.394 34.402 1.00 49.88 85 GLY A N 1
ATOM 689 C CA . GLY A 1 85 ? -28.968 4.525 35.557 1.00 49.88 85 GLY A CA 1
ATOM 690 C C . GLY A 1 85 ? -28.040 3.341 35.808 1.00 49.88 85 GLY A C 1
ATOM 691 O O . GLY A 1 85 ? -28.308 2.465 36.619 1.00 49.88 85 GLY A O 1
ATOM 692 N N . THR A 1 86 ? -26.831 3.431 35.274 1.00 41.16 86 THR A N 1
ATOM 693 C CA . THR A 1 86 ? -25.684 3.604 36.165 1.00 41.16 86 THR A CA 1
ATOM 694 C C . THR A 1 86 ? -24.744 4.561 35.454 1.00 41.16 86 THR A C 1
ATOM 696 O O . THR A 1 86 ? -24.267 4.271 34.360 1.00 41.16 86 THR A O 1
ATOM 699 N N . GLU A 1 87 ? -24.488 5.713 36.067 1.00 45.19 87 GLU A N 1
ATOM 700 C CA . GLU A 1 87 ? -23.238 6.445 35.877 1.00 45.19 87 GLU A CA 1
ATOM 701 C C . GLU A 1 87 ? -22.102 5.511 36.329 1.00 45.19 87 GLU A C 1
ATOM 703 O O . GLU A 1 87 ? -21.529 5.669 37.403 1.00 45.19 87 GLU A O 1
ATOM 708 N N . MET A 1 88 ? -21.841 4.438 35.580 1.00 39.59 88 MET A N 1
ATOM 709 C CA . MET A 1 88 ? -20.737 3.538 35.860 1.00 39.59 88 MET A CA 1
ATOM 710 C C . MET A 1 88 ? -19.514 4.217 35.277 1.00 39.59 88 MET A C 1
ATOM 712 O O . MET A 1 88 ? -19.196 4.079 34.101 1.00 39.59 88 MET A O 1
ATOM 716 N N . GLU A 1 89 ? -18.935 5.048 36.137 1.00 42.84 89 GLU A N 1
ATOM 717 C CA . GLU A 1 89 ? -17.706 5.784 35.922 1.00 42.84 89 GLU A CA 1
ATOM 718 C C . GLU A 1 89 ? -17.765 6.633 34.649 1.00 42.84 89 GLU A C 1
ATOM 720 O O . GLU A 1 89 ? -17.198 6.317 33.602 1.00 42.84 89 GLU A O 1
ATOM 725 N N . LEU A 1 90 ? -18.350 7.831 34.801 1.00 37.25 90 LEU A N 1
ATOM 726 C CA . LEU A 1 90 ? -17.666 9.021 34.301 1.00 37.25 90 LEU A CA 1
ATOM 727 C C . LEU A 1 90 ? -16.239 8.858 34.817 1.00 37.25 90 LEU A C 1
ATOM 729 O O . LEU A 1 90 ? -16.008 9.047 36.014 1.00 37.25 90 LEU A O 1
ATOM 733 N N . GLY A 1 91 ? -15.373 8.296 33.964 1.00 40.19 91 GLY A N 1
ATOM 734 C CA . GLY A 1 91 ? -14.070 7.806 34.370 1.00 40.19 91 GLY A CA 1
ATOM 735 C C . GLY A 1 91 ? -13.460 8.865 35.248 1.00 40.19 91 GLY A C 1
ATOM 736 O O . GLY A 1 91 ? -13.633 10.054 34.951 1.00 40.19 91 GLY A O 1
ATOM 737 N N . GLN A 1 92 ? -12.823 8.452 36.346 1.00 39.03 92 GLN A N 1
ATOM 738 C CA . GLN A 1 92 ? -11.866 9.320 37.003 1.00 39.03 92 GLN A CA 1
ATOM 739 C C . GLN A 1 92 ? -11.157 10.061 35.879 1.00 39.03 92 GLN A C 1
ATOM 741 O O . GLN A 1 92 ? -10.418 9.462 35.097 1.00 39.03 92 GLN A O 1
ATOM 746 N N . MET A 1 93 ? -11.468 11.351 35.732 1.00 43.72 93 MET A N 1
ATOM 747 C CA . MET A 1 93 ? -10.644 12.259 34.979 1.00 43.72 93 MET A CA 1
ATOM 748 C C . MET A 1 93 ? -9.398 12.337 35.849 1.00 43.72 93 MET A C 1
ATOM 750 O O . MET A 1 93 ? -9.173 13.318 36.555 1.00 43.72 93 MET A O 1
ATOM 754 N N . VAL A 1 94 ? -8.591 11.273 35.830 1.00 52.19 94 VAL A N 1
ATOM 755 C CA . VAL A 1 94 ? -7.158 11.418 35.843 1.00 52.19 94 VAL A CA 1
ATOM 756 C C . VAL A 1 94 ? -6.962 12.363 34.677 1.00 52.19 94 VAL A C 1
ATOM 758 O O . VAL A 1 94 ? -7.104 11.984 33.515 1.00 52.19 94 VAL A O 1
ATOM 761 N N . LYS A 1 95 ? -6.887 13.658 34.995 1.00 62.38 95 LYS A N 1
ATOM 762 C CA . LYS A 1 95 ? -6.525 14.680 34.034 1.00 62.38 95 LYS A CA 1
ATOM 763 C C . LYS A 1 95 ? -5.136 14.265 33.612 1.00 62.38 95 LYS A C 1
ATOM 765 O O . LYS A 1 95 ? -4.179 14.579 34.313 1.00 62.38 95 LYS A O 1
ATOM 770 N N . GLU A 1 96 ? -5.076 13.488 32.538 1.00 69.31 96 GLU A N 1
ATOM 771 C CA . GLU A 1 96 ? -3.819 13.089 31.947 1.00 69.31 96 GLU A CA 1
ATOM 772 C C . GLU A 1 96 ? -3.033 14.365 31.739 1.00 69.31 96 GLU A C 1
ATOM 774 O O . GLU A 1 96 ? -3.541 15.365 31.207 1.00 69.31 96 GLU A O 1
ATOM 779 N N . THR A 1 97 ? -1.801 14.344 32.210 1.00 87.25 97 THR A N 1
ATOM 780 C CA . THR A 1 97 ? -0.888 15.418 31.883 1.00 87.25 97 THR A CA 1
ATOM 781 C C . THR A 1 97 ? -0.743 15.477 30.356 1.00 87.25 97 THR A C 1
ATOM 783 O O . THR A 1 97 ? -0.934 14.473 29.656 1.00 87.25 97 THR A O 1
ATOM 786 N N . PRO A 1 98 ? -0.414 16.647 29.786 1.00 88.44 98 PRO A N 1
ATOM 787 C CA . PRO A 1 98 ? -0.121 16.742 28.358 1.00 88.44 98 PRO A CA 1
ATOM 788 C C . PRO A 1 98 ? 0.922 15.711 27.892 1.00 88.44 98 PRO A C 1
ATOM 790 O O . PRO A 1 98 ? 0.818 15.197 26.779 1.00 88.44 98 PRO A O 1
ATOM 793 N N . GLU A 1 99 ? 1.880 15.367 28.756 1.00 88.25 99 GLU A N 1
ATOM 794 C CA . GLU A 1 99 ? 2.911 14.354 28.512 1.00 88.25 99 GLU A CA 1
ATOM 795 C C . GLU A 1 99 ? 2.326 12.936 28.456 1.00 88.25 99 GLU A C 1
ATOM 797 O O . GLU A 1 99 ? 2.556 12.221 27.483 1.00 88.25 99 GLU A O 1
ATOM 802 N N . GLU A 1 100 ? 1.494 12.543 29.425 1.00 88.88 100 GLU A N 1
ATOM 803 C CA . GLU A 1 100 ? 0.809 11.239 29.425 1.00 88.88 100 GLU A CA 1
ATOM 804 C C . GLU A 1 100 ? -0.089 11.066 28.196 1.00 88.88 100 GLU A C 1
ATOM 806 O O . GLU A 1 100 ? -0.080 10.017 27.546 1.00 88.88 100 GLU A O 1
ATOM 811 N N . LYS A 1 101 ? -0.815 12.126 27.819 1.00 88.31 101 LYS A N 1
ATOM 812 C CA . LYS A 1 101 ? -1.648 12.125 26.614 1.00 88.31 101 LYS A CA 1
ATOM 813 C C . LYS A 1 101 ? -0.808 11.953 25.348 1.00 88.31 101 LYS A C 1
ATOM 815 O O . LYS A 1 101 ? -1.217 11.212 24.453 1.00 88.31 101 LYS A O 1
ATOM 820 N N . THR A 1 102 ? 0.334 12.634 25.264 1.00 91.69 102 THR A N 1
ATOM 821 C CA . THR A 1 102 ? 1.247 12.543 24.114 1.00 91.69 102 THR A CA 1
ATOM 822 C C . THR A 1 102 ? 1.831 11.137 24.006 1.00 91.69 102 THR A C 1
ATOM 824 O O . THR A 1 102 ? 1.709 10.515 22.954 1.00 91.69 102 THR A O 1
ATOM 827 N N . ASN A 1 103 ? 2.336 10.586 25.112 1.00 90.44 103 ASN A N 1
ATOM 828 C CA . ASN A 1 103 ? 2.892 9.234 25.158 1.00 90.44 103 ASN A CA 1
ATOM 829 C C . ASN A 1 103 ? 1.862 8.173 24.746 1.00 90.44 103 ASN A C 1
ATOM 831 O O . ASN A 1 103 ? 2.177 7.277 23.965 1.00 90.44 103 ASN A O 1
ATOM 835 N N . ARG A 1 104 ? 0.607 8.281 25.208 1.00 91.88 104 ARG A N 1
ATOM 836 C CA . ARG A 1 104 ? -0.457 7.357 24.785 1.00 91.88 104 ARG A CA 1
ATOM 837 C C . ARG A 1 104 ? -0.703 7.422 23.277 1.00 91.88 104 ARG A C 1
ATOM 839 O O . ARG A 1 104 ? -0.789 6.378 22.641 1.00 91.88 104 ARG A O 1
ATOM 846 N N . LEU A 1 105 ? -0.811 8.626 22.710 1.00 89.69 105 LEU A N 1
ATOM 847 C CA . LEU A 1 105 ? -1.049 8.804 21.273 1.00 89.69 105 LEU A CA 1
ATOM 848 C C . LEU A 1 105 ? 0.109 8.257 20.427 1.00 89.69 105 LEU A C 1
ATOM 850 O O . LEU A 1 105 ? -0.123 7.678 19.367 1.00 89.69 105 LEU A O 1
ATOM 854 N N . GLU A 1 106 ? 1.349 8.414 20.888 1.00 92.81 106 GLU A N 1
ATOM 855 C CA . GLU A 1 106 ? 2.513 7.828 20.221 1.00 92.81 106 GLU A CA 1
ATOM 856 C C . GLU A 1 106 ? 2.501 6.300 20.273 1.00 92.81 106 GLU A C 1
ATOM 858 O O . GLU A 1 106 ? 2.728 5.660 19.245 1.00 92.81 106 GLU A O 1
ATOM 863 N N . MET A 1 107 ? 2.180 5.707 21.428 1.00 92.31 107 MET A N 1
ATOM 864 C CA . MET A 1 107 ? 2.030 4.254 21.547 1.00 92.31 107 MET A CA 1
ATOM 865 C C . MET A 1 107 ? 0.929 3.721 20.626 1.00 92.31 107 MET A C 1
ATOM 867 O O . MET A 1 107 ? 1.158 2.745 19.916 1.00 92.31 107 MET A O 1
ATOM 871 N N . GLU A 1 108 ? -0.236 4.376 20.574 1.00 89.81 108 GLU A N 1
ATOM 872 C CA . GLU A 1 108 ? -1.324 3.994 19.664 1.00 89.81 108 GLU A CA 1
ATOM 873 C C . GLU A 1 108 ? -0.882 4.063 18.197 1.00 89.81 108 GLU A C 1
ATOM 875 O O . GLU A 1 108 ? -1.117 3.129 17.433 1.00 89.81 108 GLU A O 1
ATOM 880 N N . LYS A 1 109 ? -0.177 5.130 17.804 1.00 91.50 109 LYS A N 1
ATOM 881 C CA . LYS A 1 109 ? 0.343 5.283 16.440 1.00 91.50 109 LYS A CA 1
ATOM 882 C C . LYS A 1 109 ? 1.383 4.216 16.090 1.00 91.50 109 LY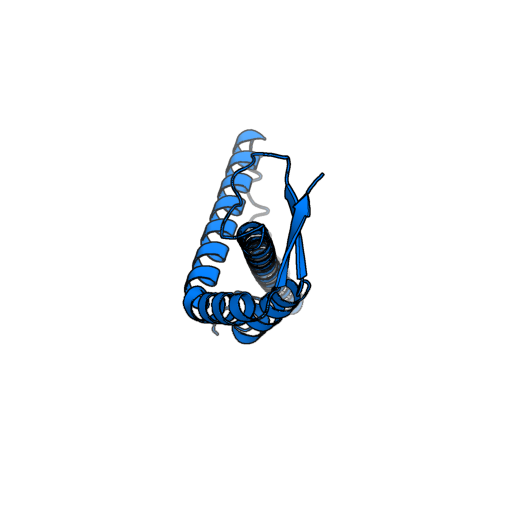S A C 1
ATOM 884 O O . LYS A 1 109 ? 1.439 3.772 14.945 1.00 91.50 109 LYS A O 1
ATOM 889 N N . ASN A 1 110 ? 2.232 3.828 17.039 1.00 93.44 110 ASN A N 1
ATOM 890 C CA . ASN A 1 110 ? 3.220 2.771 16.826 1.00 93.44 110 ASN A CA 1
ATOM 891 C C . ASN A 1 110 ? 2.544 1.404 16.688 1.00 93.44 110 ASN A C 1
ATOM 893 O O . ASN A 1 110 ? 2.874 0.670 15.761 1.00 93.44 110 ASN A O 1
ATOM 897 N N . GLN A 1 111 ? 1.539 1.121 17.518 1.00 92.00 111 GLN A N 1
ATOM 898 C CA . GLN A 1 111 ? 0.732 -0.093 17.418 1.00 92.00 111 GLN A CA 1
ATOM 899 C C . GLN A 1 111 ? 0.047 -0.207 16.045 1.00 92.00 111 GLN A C 1
ATOM 901 O O . GLN A 1 111 ? 0.151 -1.237 15.387 1.00 92.00 111 GLN A O 1
ATOM 906 N N . GLU A 1 112 ? -0.580 0.870 15.561 1.00 92.25 112 GLU A N 1
ATOM 907 C CA . GLU A 1 112 ? -1.221 0.890 14.236 1.00 92.25 112 GLU A CA 1
ATOM 908 C C . GLU A 1 112 ? -0.223 0.618 13.100 1.00 92.25 112 GLU A C 1
ATOM 910 O O . GLU A 1 112 ? -0.534 -0.085 12.136 1.00 92.25 112 GLU A O 1
ATOM 915 N N . LYS A 1 113 ? 0.998 1.157 13.205 1.00 93.00 113 LYS A N 1
ATOM 916 C CA . LYS A 1 113 ? 2.065 0.885 12.234 1.00 93.00 113 LYS A CA 1
ATOM 917 C C . LYS A 1 113 ? 2.509 -0.573 12.268 1.00 93.00 113 LYS A C 1
ATOM 919 O O . LYS A 1 113 ? 2.767 -1.140 11.209 1.00 93.00 113 LYS A O 1
ATOM 924 N N . GLU A 1 114 ? 2.625 -1.168 13.451 1.00 94.88 114 GLU A N 1
ATOM 925 C CA . GLU A 1 114 ? 2.998 -2.576 13.601 1.00 94.88 114 GLU A CA 1
ATOM 926 C C . GLU A 1 114 ? 1.928 -3.509 13.034 1.00 94.88 114 GLU A C 1
ATOM 928 O O . GLU A 1 114 ? 2.263 -4.454 12.320 1.00 94.88 114 GLU A O 1
ATOM 933 N N . GLU A 1 115 ? 0.654 -3.212 13.281 1.00 93.06 115 GLU A N 1
ATOM 934 C CA . GLU A 1 115 ? -0.485 -3.956 12.736 1.00 93.06 115 GLU A CA 1
ATOM 935 C C . GLU A 1 115 ? -0.552 -3.845 11.212 1.00 93.06 115 GLU A C 1
ATOM 937 O O . GLU A 1 115 ? -0.684 -4.855 10.521 1.00 93.06 115 GLU A O 1
ATOM 942 N N . SER A 1 116 ? -0.370 -2.637 10.672 1.00 95.69 116 SER A N 1
ATOM 943 C CA . SER A 1 116 ? -0.287 -2.423 9.226 1.00 95.69 116 SER A CA 1
ATOM 944 C C . SER A 1 116 ? 0.897 -3.161 8.601 1.00 95.69 116 SER A C 1
ATOM 946 O O . SER A 1 116 ? 0.753 -3.840 7.583 1.00 95.69 116 SER A O 1
ATOM 948 N N . ALA A 1 117 ? 2.068 -3.116 9.240 1.00 95.31 117 ALA A N 1
ATOM 949 C CA . ALA A 1 117 ? 3.235 -3.862 8.789 1.00 95.31 117 ALA A CA 1
ATOM 950 C C . ALA A 1 117 ? 3.016 -5.380 8.859 1.00 95.31 117 ALA A C 1
ATOM 952 O O . ALA A 1 117 ? 3.476 -6.098 7.972 1.00 95.31 117 ALA A O 1
ATOM 953 N N . ALA A 1 118 ? 2.322 -5.876 9.885 1.00 96.00 118 ALA A N 1
ATOM 954 C CA . ALA A 1 118 ? 1.959 -7.281 9.994 1.00 96.00 118 ALA A CA 1
ATOM 955 C C . ALA A 1 118 ? 1.026 -7.695 8.855 1.00 96.00 118 ALA A C 1
ATOM 957 O O . ALA A 1 118 ? 1.339 -8.659 8.162 1.00 96.00 118 ALA A O 1
ATOM 958 N N . LYS A 1 119 ? -0.027 -6.915 8.587 1.00 96.25 119 LYS A N 1
ATOM 959 C CA . LYS A 1 119 ? -0.947 -7.208 7.487 1.00 96.25 119 LYS A CA 1
ATOM 960 C C . LYS A 1 119 ? -0.256 -7.160 6.125 1.00 96.25 119 LYS A C 1
ATOM 962 O O . LYS A 1 119 ? -0.447 -8.047 5.305 1.00 96.25 119 LYS A O 1
ATOM 967 N N . TYR A 1 120 ? 0.617 -6.180 5.902 1.00 96.81 120 TYR A N 1
ATOM 968 C CA . TYR A 1 120 ? 1.436 -6.129 4.691 1.00 96.81 120 TYR A CA 1
ATOM 969 C C . TYR A 1 120 ? 2.315 -7.380 4.526 1.00 96.81 120 TYR A C 1
ATOM 971 O O . TYR A 1 120 ? 2.441 -7.890 3.419 1.00 96.81 120 TYR A O 1
ATOM 979 N N . ARG A 1 121 ? 2.918 -7.892 5.611 1.00 97.50 121 ARG A N 1
ATOM 980 C CA . ARG A 1 121 ? 3.714 -9.132 5.567 1.00 97.50 121 ARG A CA 1
ATOM 981 C C . ARG A 1 121 ? 2.876 -10.358 5.215 1.00 97.50 121 ARG A C 1
ATOM 983 O O . ARG A 1 121 ? 3.394 -11.252 4.568 1.00 97.50 121 ARG A O 1
ATOM 990 N N . GLU A 1 122 ? 1.609 -10.409 5.615 1.00 97.00 122 GLU A N 1
ATOM 991 C CA . GLU A 1 122 ? 0.705 -11.492 5.196 1.00 97.00 122 GLU A CA 1
ATOM 992 C C . GLU A 1 122 ? 0.466 -11.477 3.680 1.00 97.00 122 GLU A C 1
ATOM 994 O O . GLU A 1 122 ? 0.357 -12.531 3.064 1.00 97.00 122 GLU A O 1
ATOM 999 N N . LEU A 1 123 ? 0.426 -10.286 3.079 1.00 97.06 123 LEU A N 1
ATOM 1000 C CA . LEU A 1 123 ? 0.174 -10.087 1.649 1.00 97.06 123 LEU A CA 1
ATOM 1001 C C . LEU A 1 123 ? 1.456 -10.048 0.802 1.00 97.06 123 LEU A C 1
ATOM 1003 O O . LEU A 1 123 ? 1.382 -9.902 -0.419 1.00 97.06 123 LEU A O 1
ATOM 1007 N N . SER A 1 124 ? 2.640 -10.127 1.421 1.00 95.19 124 SER A N 1
ATOM 1008 C CA . SER A 1 124 ? 3.889 -9.745 0.755 1.00 95.19 124 SER A CA 1
ATOM 1009 C C . SER A 1 124 ? 4.231 -10.621 -0.437 1.00 95.19 124 SER A C 1
ATOM 1011 O O . SER A 1 124 ? 4.775 -10.111 -1.408 1.00 95.19 124 SER A O 1
ATOM 1013 N N . ASP A 1 125 ? 3.911 -11.911 -0.382 1.00 97.62 125 ASP A N 1
ATOM 1014 C CA . ASP A 1 125 ? 4.234 -12.835 -1.469 1.00 97.62 125 ASP A CA 1
ATOM 1015 C C . ASP A 1 125 ? 3.467 -12.464 -2.743 1.00 97.62 125 ASP A C 1
ATOM 1017 O O . ASP A 1 125 ? 4.063 -12.330 -3.810 1.00 97.62 125 ASP A O 1
ATOM 1021 N N . GLU A 1 126 ? 2.166 -12.189 -2.622 1.00 97.62 126 GLU A N 1
ATOM 1022 C CA . GLU A 1 126 ? 1.340 -11.761 -3.753 1.00 97.62 126 GLU A CA 1
ATOM 1023 C C . GLU A 1 126 ? 1.750 -10.373 -4.260 1.00 97.62 126 GLU A C 1
ATOM 1025 O O . GLU A 1 126 ? 1.891 -10.163 -5.465 1.00 97.62 126 GLU A O 1
ATOM 1030 N N . ILE A 1 127 ? 2.017 -9.437 -3.346 1.00 97.81 127 ILE A N 1
ATOM 1031 C CA . ILE A 1 127 ? 2.505 -8.093 -3.681 1.00 97.81 127 ILE A CA 1
ATOM 1032 C C . ILE A 1 127 ? 3.830 -8.164 -4.448 1.00 97.81 127 ILE A C 1
ATOM 1034 O O . ILE A 1 127 ? 3.982 -7.485 -5.463 1.00 97.81 127 ILE A O 1
ATOM 1038 N N . ASN A 1 128 ? 4.771 -9.000 -4.007 1.00 97.44 128 ASN A N 1
ATOM 1039 C CA . ASN A 1 128 ? 6.060 -9.175 -4.672 1.00 97.44 128 ASN A CA 1
ATOM 1040 C C . ASN A 1 128 ? 5.883 -9.780 -6.069 1.00 97.44 128 ASN A C 1
ATOM 1042 O O . ASN A 1 128 ? 6.456 -9.261 -7.023 1.00 97.44 128 ASN A O 1
ATOM 1046 N N . CYS A 1 129 ? 5.012 -10.784 -6.230 1.00 97.44 129 CYS A N 1
ATOM 1047 C CA . CYS A 1 129 ? 4.685 -11.317 -7.555 1.00 97.44 129 CYS A CA 1
ATOM 1048 C C . CYS A 1 129 ? 4.114 -10.245 -8.500 1.00 97.44 129 CYS A C 1
ATOM 1050 O O . CYS A 1 129 ? 4.424 -10.241 -9.694 1.00 97.44 129 CYS A O 1
ATOM 1052 N N . LEU A 1 130 ? 3.292 -9.323 -7.988 1.00 97.19 130 LEU A N 1
ATOM 1053 C CA . LEU A 1 130 ? 2.767 -8.206 -8.778 1.00 97.19 130 LEU A CA 1
ATOM 1054 C C . LEU A 1 130 ? 3.857 -7.201 -9.153 1.00 97.19 130 LEU A C 1
ATOM 1056 O O . LEU A 1 130 ? 3.883 -6.743 -10.294 1.00 97.19 130 LEU A O 1
ATOM 1060 N N . ILE A 1 131 ? 4.755 -6.874 -8.221 1.00 96.88 131 ILE A N 1
ATOM 1061 C CA . ILE A 1 131 ? 5.894 -5.981 -8.467 1.00 96.88 131 ILE A CA 1
ATOM 1062 C C . ILE A 1 131 ? 6.792 -6.558 -9.561 1.00 96.88 131 ILE A C 1
ATOM 1064 O O . ILE A 1 131 ? 7.086 -5.851 -10.525 1.00 96.88 131 ILE A O 1
ATOM 1068 N N . ASP A 1 132 ? 7.166 -7.833 -9.456 1.00 95.62 132 ASP A N 1
ATOM 1069 C CA . ASP A 1 132 ? 8.019 -8.508 -10.437 1.00 95.62 132 ASP A CA 1
ATOM 1070 C C . ASP A 1 132 ? 7.355 -8.527 -11.820 1.00 95.62 132 ASP A C 1
ATOM 1072 O O . ASP A 1 132 ? 7.944 -8.091 -12.812 1.00 95.62 132 ASP A O 1
ATOM 1076 N N . GLY A 1 133 ? 6.080 -8.925 -11.883 1.00 95.38 133 GLY A N 1
ATOM 1077 C CA . GLY A 1 133 ? 5.321 -8.952 -13.134 1.00 95.38 133 GLY A CA 1
ATOM 1078 C C . GLY A 1 133 ? 5.060 -7.568 -13.741 1.00 95.38 133 GLY A C 1
ATOM 1079 O O . GLY A 1 133 ? 4.817 -7.461 -14.947 1.00 95.38 133 GLY A O 1
ATOM 1080 N N . HIS A 1 134 ? 5.081 -6.503 -12.937 1.00 95.19 134 HIS A N 1
ATOM 1081 C CA . HIS A 1 134 ? 5.008 -5.123 -13.422 1.00 95.19 134 HIS A CA 1
ATOM 1082 C C . HIS A 1 134 ? 6.367 -4.622 -13.911 1.00 95.19 134 HIS A C 1
ATOM 1084 O O . HIS A 1 134 ? 6.435 -3.979 -14.958 1.00 95.19 134 HIS A O 1
ATOM 1090 N N . ARG A 1 135 ? 7.457 -4.967 -13.212 1.00 93.25 135 ARG A N 1
ATOM 1091 C CA . ARG A 1 135 ? 8.833 -4.596 -13.579 1.00 93.25 135 ARG A CA 1
ATOM 1092 C C . ARG A 1 135 ? 9.182 -5.037 -14.996 1.00 93.25 135 ARG A C 1
ATOM 1094 O O . ARG A 1 135 ? 9.770 -4.267 -15.743 1.00 93.25 135 ARG A O 1
ATOM 1101 N N . GLU A 1 136 ? 8.746 -6.230 -15.397 1.00 91.75 136 GLU A N 1
ATOM 1102 C CA . GLU A 1 136 ? 8.946 -6.752 -16.758 1.00 91.75 136 GLU A CA 1
ATOM 1103 C C . GLU A 1 136 ? 8.229 -5.940 -17.855 1.00 91.75 136 GLU A C 1
ATOM 1105 O O . GLU A 1 136 ? 8.560 -6.062 -19.035 1.00 91.75 136 GLU A O 1
ATOM 1110 N N . LYS A 1 137 ? 7.233 -5.125 -17.490 1.00 92.62 137 LYS A N 1
ATOM 1111 C CA . LYS A 1 137 ? 6.382 -4.374 -18.427 1.00 92.62 137 LYS A CA 1
ATOM 1112 C C . LYS A 1 137 ? 6.682 -2.881 -18.449 1.00 92.62 137 LYS A C 1
ATOM 1114 O O . LYS A 1 137 ? 6.351 -2.219 -19.433 1.00 92.62 137 LYS A O 1
ATOM 1119 N N . VAL A 1 138 ? 7.248 -2.340 -17.372 1.00 93.00 138 VAL A N 1
ATOM 1120 C CA . VAL A 1 138 ? 7.571 -0.915 -17.275 1.00 93.00 138 VAL A CA 1
ATOM 1121 C C . VAL A 1 138 ? 8.758 -0.585 -18.164 1.00 93.00 138 VAL A C 1
ATOM 1123 O O . VAL A 1 138 ? 9.794 -1.245 -18.142 1.00 93.00 138 VAL A O 1
ATOM 1126 N N . LYS A 1 139 ? 8.621 0.495 -18.927 1.00 92.25 139 LYS A N 1
ATOM 1127 C CA . LYS A 1 139 ? 9.703 1.036 -19.737 1.00 92.25 139 LYS A CA 1
ATOM 1128 C C . LYS A 1 139 ? 10.482 2.079 -18.940 1.00 92.25 139 LYS A C 1
ATOM 1130 O O . LYS A 1 139 ? 9.927 3.107 -18.557 1.00 92.25 139 LYS A O 1
ATOM 1135 N N . ILE A 1 140 ? 11.774 1.843 -18.749 1.00 90.06 140 ILE A N 1
ATOM 1136 C CA . ILE A 1 140 ? 12.694 2.819 -18.157 1.00 90.06 140 ILE A CA 1
ATOM 1137 C C . ILE A 1 140 ? 13.389 3.581 -19.290 1.00 90.06 140 ILE A C 1
ATOM 1139 O O . ILE A 1 140 ? 13.910 2.983 -20.232 1.00 90.06 140 ILE A O 1
ATOM 1143 N N . ILE A 1 141 ? 13.345 4.909 -19.229 1.00 89.75 141 ILE A N 1
ATOM 1144 C CA . ILE A 1 141 ? 13.881 5.825 -20.238 1.00 89.75 141 ILE A CA 1
ATOM 1145 C C . ILE A 1 141 ? 14.900 6.733 -19.553 1.00 89.75 141 ILE A C 1
ATOM 1147 O O . ILE A 1 141 ? 14.579 7.343 -18.538 1.00 89.75 141 ILE A O 1
ATOM 1151 N N . TYR A 1 142 ? 16.096 6.856 -20.126 1.00 88.31 142 TYR A N 1
ATOM 1152 C CA . TYR A 1 142 ? 17.121 7.796 -19.667 1.00 88.31 142 TYR A CA 1
ATOM 1153 C C . TYR A 1 142 ? 17.238 8.956 -20.656 1.00 88.31 142 TYR A C 1
ATOM 1155 O O . TYR A 1 142 ? 17.222 8.741 -21.872 1.00 88.31 142 TYR A O 1
ATOM 1163 N N . VAL A 1 143 ? 17.308 10.177 -20.134 1.00 88.00 143 VAL A N 1
ATOM 1164 C CA . VAL A 1 143 ? 17.418 11.417 -20.907 1.00 88.00 143 VAL A CA 1
ATOM 1165 C C . VAL A 1 143 ? 18.608 12.210 -20.386 1.00 88.00 143 VAL A C 1
ATOM 1167 O O . VAL A 1 143 ? 18.592 12.659 -19.242 1.00 88.00 143 VAL A O 1
ATOM 1170 N N . ASP A 1 144 ? 19.606 12.416 -21.240 1.00 86.56 144 ASP A N 1
ATOM 1171 C CA . ASP A 1 144 ? 20.770 13.237 -20.906 1.00 86.56 144 ASP A CA 1
ATOM 1172 C C . ASP A 1 144 ? 20.394 14.729 -20.880 1.00 86.56 144 ASP A C 1
ATOM 1174 O O . ASP A 1 144 ? 19.781 15.233 -21.830 1.00 86.56 144 ASP A O 1
ATOM 1178 N N . LEU A 1 145 ? 20.749 15.416 -19.786 1.00 79.94 145 LEU A N 1
ATOM 1179 C CA . LEU A 1 145 ? 20.555 16.860 -19.579 1.00 79.94 145 LEU A CA 1
ATOM 1180 C C . LEU A 1 145 ? 21.750 17.709 -20.030 1.00 79.94 145 LEU A C 1
ATOM 1182 O O . LEU A 1 145 ? 22.914 17.293 -19.818 1.00 79.94 145 LEU A O 1
#